Protein AF-A0A6G3SHX5-F1 (afdb_monomer_lite)

Structure (mmCIF, N/CA/C/O backbone):
data_AF-A0A6G3SHX5-F1
#
_entry.id   AF-A0A6G3SHX5-F1
#
loop_
_atom_site.group_PDB
_atom_site.id
_atom_site.type_symbol
_atom_site.label_atom_id
_atom_site.label_alt_id
_atom_site.label_comp_id
_atom_site.label_asym_id
_atom_site.label_entity_id
_atom_site.label_seq_id
_atom_site.pdbx_PDB_ins_code
_atom_site.Cartn_x
_atom_site.Cartn_y
_atom_site.Cartn_z
_atom_site.occupancy
_atom_site.B_iso_or_equiv
_atom_site.auth_seq_id
_atom_site.auth_comp_id
_atom_site.auth_asym_id
_atom_site.auth_atom_id
_atom_site.pdbx_PDB_model_num
ATOM 1 N N . MET A 1 1 ? 16.566 7.775 -12.445 1.00 72.56 1 MET A N 1
ATOM 2 C CA . MET A 1 1 ? 16.622 6.483 -11.738 1.00 72.56 1 MET A CA 1
ATOM 3 C C . MET A 1 1 ? 16.952 5.412 -12.753 1.00 72.56 1 MET A C 1
ATOM 5 O O . MET A 1 1 ? 16.327 5.424 -13.810 1.00 72.56 1 MET A O 1
ATOM 9 N N . ASN A 1 2 ? 17.953 4.574 -12.501 1.00 86.75 2 ASN A N 1
ATOM 10 C CA . ASN A 1 2 ? 18.255 3.453 -13.391 1.00 86.75 2 ASN A CA 1
ATOM 11 C C . ASN A 1 2 ? 17.389 2.232 -13.020 1.00 86.75 2 ASN A C 1
ATOM 13 O O . ASN A 1 2 ? 16.822 2.183 -11.932 1.00 86.75 2 ASN A O 1
ATOM 17 N N . THR A 1 3 ? 17.286 1.232 -13.897 1.00 81.75 3 THR A N 1
ATOM 18 C CA . THR A 1 3 ? 16.472 0.024 -13.666 1.00 81.75 3 THR A CA 1
ATOM 19 C C . THR A 1 3 ? 16.881 -0.731 -12.400 1.00 81.75 3 THR A C 1
ATOM 21 O O . THR A 1 3 ? 16.018 -1.193 -11.662 1.00 81.75 3 THR A O 1
ATOM 24 N N . ALA A 1 4 ? 18.182 -0.811 -12.110 1.00 87.44 4 ALA A N 1
ATOM 25 C CA . ALA A 1 4 ? 18.675 -1.458 -10.894 1.00 87.44 4 ALA A CA 1
ATOM 26 C C . ALA A 1 4 ? 18.171 -0.767 -9.615 1.00 87.44 4 ALA A C 1
ATOM 28 O O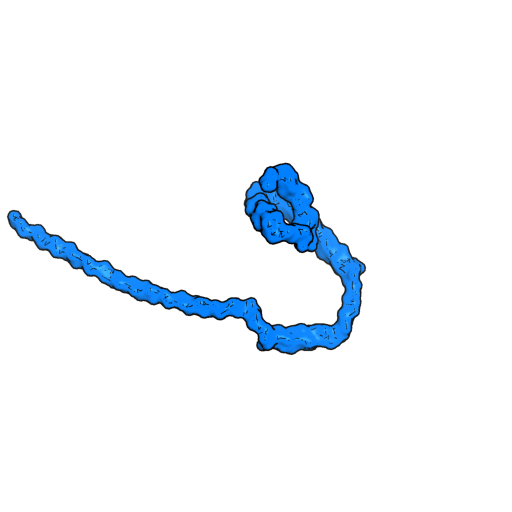 . ALA A 1 4 ? 17.784 -1.453 -8.674 1.00 87.44 4 ALA A O 1
ATOM 29 N N . ASP A 1 5 ? 18.110 0.569 -9.607 1.00 90.44 5 ASP A N 1
ATOM 30 C CA . ASP A 1 5 ? 17.594 1.330 -8.466 1.00 90.44 5 ASP A CA 1
ATOM 31 C C . ASP A 1 5 ? 16.108 1.007 -8.238 1.00 90.44 5 ASP A C 1
ATOM 33 O O . ASP A 1 5 ? 15.678 0.809 -7.105 1.00 90.44 5 ASP A O 1
ATOM 37 N N . LEU A 1 6 ? 15.328 0.876 -9.321 1.00 96.25 6 LEU A N 1
ATOM 38 C CA . LEU A 1 6 ? 13.885 0.614 -9.259 1.00 96.25 6 LEU A CA 1
ATOM 39 C C . LEU A 1 6 ? 13.555 -0.732 -8.608 1.00 96.25 6 LEU A C 1
ATOM 41 O O . LEU A 1 6 ? 12.600 -0.802 -7.843 1.00 96.25 6 LEU A O 1
ATOM 45 N N . HIS A 1 7 ? 14.357 -1.774 -8.838 1.00 96.88 7 HIS A N 1
ATOM 46 C CA . HIS A 1 7 ? 14.132 -3.083 -8.210 1.00 96.88 7 HIS A CA 1
ATOM 47 C C . HIS A 1 7 ? 14.268 -3.031 -6.680 1.00 96.88 7 HIS A C 1
ATOM 49 O O . HIS A 1 7 ? 13.676 -3.847 -5.985 1.00 96.88 7 HIS A O 1
ATOM 55 N N . THR A 1 8 ? 15.007 -2.060 -6.133 1.00 96.81 8 THR A N 1
ATOM 56 C CA . THR A 1 8 ? 15.187 -1.928 -4.677 1.00 96.81 8 THR A CA 1
ATOM 57 C C . THR A 1 8 ? 14.017 -1.223 -3.980 1.0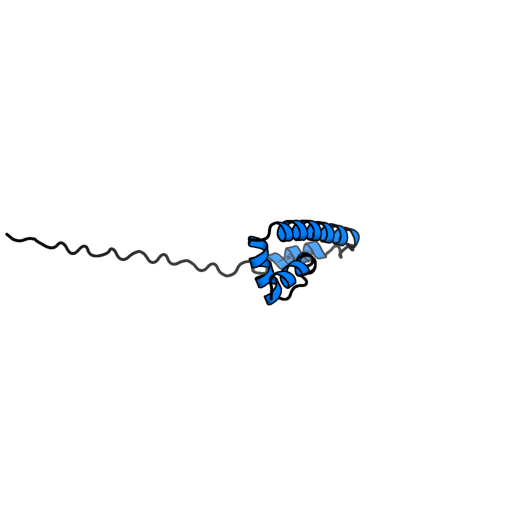0 96.81 8 THR A C 1
ATOM 59 O O . THR A 1 8 ? 13.962 -1.183 -2.752 1.00 96.81 8 THR A O 1
ATOM 62 N N . LEU A 1 9 ? 13.057 -0.686 -4.745 1.00 98.06 9 LEU A N 1
ATOM 63 C CA . LEU A 1 9 ? 11.932 0.094 -4.220 1.00 98.06 9 LEU A CA 1
ATOM 64 C C . LEU A 1 9 ? 10.694 -0.743 -3.870 1.00 98.06 9 LEU A C 1
ATOM 66 O O . LEU A 1 9 ? 9.757 -0.197 -3.290 1.00 98.06 9 LEU A O 1
ATOM 70 N N . THR A 1 10 ? 10.666 -2.045 -4.170 1.00 98.19 10 THR A N 1
ATOM 71 C CA . THR A 1 10 ? 9.486 -2.918 -3.981 1.00 98.19 10 THR A CA 1
ATOM 72 C C . THR A 1 10 ? 8.971 -2.906 -2.540 1.00 98.19 10 THR A C 1
ATOM 74 O O . THR A 1 10 ? 7.766 -2.775 -2.315 1.00 98.19 10 THR A O 1
ATOM 77 N N . GLY A 1 11 ? 9.877 -2.950 -1.558 1.00 97.81 11 GLY A N 1
ATOM 78 C CA . GLY A 1 11 ? 9.535 -2.872 -0.136 1.00 97.81 11 GLY A CA 1
ATOM 79 C C . GLY A 1 11 ? 8.995 -1.513 0.296 1.00 97.81 11 GLY A C 1
ATOM 80 O O . GLY A 1 11 ? 7.963 -1.451 0.961 1.00 97.81 11 GLY A O 1
ATOM 81 N N . ALA A 1 12 ? 9.644 -0.420 -0.111 1.00 98.31 12 ALA A N 1
ATOM 82 C CA . ALA A 1 12 ? 9.184 0.929 0.214 1.00 98.31 12 ALA A CA 1
ATOM 83 C C . ALA A 1 12 ? 7.842 1.252 -0.467 1.00 98.31 12 ALA A C 1
ATOM 85 O O . ALA A 1 12 ? 6.970 1.866 0.150 1.00 98.31 12 ALA A O 1
ATOM 86 N N . TYR A 1 13 ? 7.627 0.771 -1.695 1.00 98.44 13 TYR A N 1
ATOM 87 C CA . TYR A 1 13 ? 6.340 0.858 -2.381 1.00 98.44 13 TYR A CA 1
ATOM 88 C C . TYR A 1 13 ? 5.239 0.114 -1.616 1.00 98.44 13 TYR A C 1
ATOM 90 O O . TYR A 1 13 ? 4.171 0.680 -1.377 1.00 98.44 13 TYR A O 1
ATOM 98 N N . ALA A 1 14 ? 5.514 -1.117 -1.169 1.00 98.38 14 ALA A N 1
ATOM 99 C CA . ALA A 1 14 ? 4.544 -1.965 -0.473 1.00 98.38 14 ALA A CA 1
ATOM 100 C C . ALA A 1 14 ? 4.006 -1.362 0.838 1.00 98.38 14 ALA A C 1
ATOM 102 O O . ALA A 1 14 ? 2.915 -1.736 1.271 1.00 98.38 14 ALA A O 1
ATOM 103 N N . VAL A 1 15 ? 4.745 -0.434 1.456 1.00 97.56 15 VAL A N 1
ATOM 104 C CA . VAL A 1 15 ? 4.355 0.277 2.689 1.00 97.56 15 VAL A CA 1
ATOM 105 C C . VAL A 1 15 ? 4.068 1.768 2.471 1.00 97.56 15 VAL A C 1
ATOM 107 O O . VAL A 1 15 ? 3.987 2.522 3.437 1.00 97.56 15 VAL A O 1
ATOM 110 N N . HIS A 1 16 ? 3.900 2.199 1.216 1.00 97.31 16 HIS A N 1
ATOM 111 C CA . HIS A 1 16 ? 3.613 3.589 0.839 1.00 97.31 16 HIS A CA 1
ATOM 112 C C . HIS A 1 16 ? 4.654 4.616 1.333 1.00 97.31 16 HIS A C 1
ATOM 114 O O . HIS A 1 16 ? 4.301 5.727 1.721 1.00 97.31 16 HIS A O 1
ATOM 120 N N . ALA A 1 17 ? 5.940 4.254 1.307 1.00 98.19 17 ALA A N 1
ATOM 121 C CA . ALA A 1 17 ? 7.054 5.080 1.789 1.00 98.19 17 ALA A CA 1
ATOM 122 C C . ALA A 1 17 ? 7.894 5.733 0.672 1.00 98.19 17 ALA A C 1
ATOM 124 O O . ALA A 1 17 ? 8.979 6.241 0.945 1.00 98.19 17 ALA A O 1
ATOM 125 N N . LEU A 1 18 ? 7.419 5.715 -0.575 1.00 98.19 18 LEU A N 1
ATOM 126 C CA . LEU A 1 18 ? 8.077 6.404 -1.689 1.00 98.19 18 LEU A CA 1
ATOM 127 C C . LEU A 1 18 ? 7.663 7.874 -1.769 1.00 98.19 18 LEU A C 1
ATOM 129 O O . LEU A 1 18 ? 6.507 8.213 -1.498 1.00 98.19 18 LEU A O 1
ATOM 133 N N . SER A 1 19 ? 8.582 8.725 -2.232 1.00 97.81 19 SER A N 1
ATOM 134 C CA . SER A 1 19 ? 8.227 10.053 -2.745 1.00 97.81 19 SER A CA 1
ATOM 135 C C . SER A 1 19 ? 7.296 9.951 -3.960 1.00 97.81 19 SER A C 1
ATOM 137 O O . SER A 1 19 ? 7.167 8.896 -4.590 1.00 97.81 19 SER A O 1
ATOM 139 N N . ASP A 1 20 ? 6.638 11.056 -4.315 1.00 97.75 20 ASP A N 1
ATOM 140 C CA . ASP A 1 20 ? 5.755 11.094 -5.482 1.00 97.75 20 ASP A CA 1
ATOM 141 C C . ASP A 1 20 ? 6.519 10.788 -6.780 1.00 97.75 20 ASP A C 1
ATOM 143 O O . ASP A 1 20 ? 6.022 10.045 -7.631 1.00 97.75 20 ASP A O 1
ATOM 147 N N . GLU A 1 21 ? 7.744 11.300 -6.919 1.00 96.75 21 GLU A N 1
ATOM 148 C CA . GLU A 1 21 ? 8.596 11.049 -8.080 1.00 96.75 21 GLU A CA 1
ATOM 149 C C . GLU A 1 21 ? 9.020 9.578 -8.172 1.00 96.75 21 GLU A C 1
ATOM 151 O O . GLU A 1 21 ? 8.943 8.978 -9.251 1.00 96.75 21 GLU A O 1
ATOM 156 N N . GLU A 1 22 ? 9.435 8.980 -7.051 1.00 97.25 22 GLU A N 1
ATOM 157 C CA . GLU A 1 22 ? 9.805 7.563 -6.992 1.00 97.25 22 GLU A CA 1
ATOM 158 C C . GLU A 1 22 ? 8.613 6.658 -7.274 1.00 97.25 22 GLU A C 1
ATOM 160 O O . GLU A 1 22 ? 8.742 5.718 -8.058 1.00 97.25 22 GLU A O 1
ATOM 165 N N . ARG A 1 23 ? 7.442 6.964 -6.700 1.00 98.19 23 ARG A N 1
ATOM 166 C CA . ARG A 1 23 ? 6.213 6.199 -6.925 1.00 98.19 23 ARG A CA 1
ATOM 167 C C . ARG A 1 23 ? 5.854 6.172 -8.402 1.00 98.19 23 ARG A C 1
ATOM 169 O O . ARG A 1 23 ? 5.668 5.097 -8.961 1.00 98.19 23 ARG A O 1
ATOM 176 N N . VAL A 1 24 ? 5.811 7.334 -9.052 1.00 97.88 24 VAL A N 1
ATOM 177 C CA . VAL A 1 24 ? 5.461 7.425 -10.477 1.00 97.88 24 VAL A CA 1
ATOM 178 C C . VAL A 1 24 ? 6.475 6.679 -11.350 1.00 97.88 24 VAL A C 1
ATOM 180 O O . VAL A 1 24 ? 6.090 6.021 -12.318 1.00 97.88 24 VAL A O 1
ATOM 183 N N . ALA A 1 25 ? 7.770 6.771 -11.042 1.00 97.19 25 ALA A N 1
ATOM 184 C CA . ALA A 1 25 ? 8.797 6.039 -11.781 1.00 97.19 25 ALA A CA 1
ATOM 185 C C . ALA A 1 25 ? 8.678 4.518 -11.583 1.00 97.19 25 ALA A C 1
ATOM 187 O O . ALA A 1 25 ? 8.769 3.764 -12.553 1.00 97.19 25 ALA A O 1
ATOM 188 N N . PHE A 1 26 ? 8.445 4.078 -10.347 1.00 98.31 26 PHE A N 1
ATOM 189 C CA . PHE A 1 26 ? 8.303 2.671 -9.997 1.00 98.31 26 PHE A CA 1
ATOM 190 C C . PHE A 1 26 ? 7.027 2.052 -10.582 1.00 98.31 26 PHE A C 1
ATOM 192 O O . PHE A 1 26 ? 7.092 0.962 -11.134 1.00 98.31 26 PHE A O 1
ATOM 199 N N . GLU A 1 27 ? 5.893 2.757 -10.576 1.00 98.06 27 GLU A N 1
ATOM 200 C CA . GLU A 1 27 ? 4.633 2.273 -11.167 1.00 98.06 27 GLU A CA 1
ATOM 201 C C . GLU A 1 27 ? 4.731 2.052 -12.679 1.00 98.06 27 GLU A C 1
ATOM 203 O O . GLU A 1 27 ? 4.190 1.076 -13.198 1.00 98.06 27 GLU A O 1
ATOM 208 N N . ARG A 1 28 ? 5.472 2.909 -13.396 1.00 97.38 28 ARG A N 1
ATOM 209 C CA . ARG A 1 28 ? 5.763 2.670 -14.820 1.00 97.38 28 ARG A CA 1
ATOM 210 C C . ARG A 1 28 ? 6.574 1.394 -15.019 1.00 97.38 28 ARG A C 1
ATOM 212 O O . ARG A 1 28 ? 6.290 0.642 -15.936 1.00 97.38 28 ARG A O 1
ATOM 219 N N . HIS A 1 29 ? 7.565 1.145 -14.166 1.00 97.69 29 HIS A N 1
ATOM 220 C CA . HIS A 1 29 ? 8.359 -0.082 -14.217 1.00 97.69 29 HIS A CA 1
ATOM 221 C C . HIS A 1 29 ? 7.543 -1.327 -13.846 1.00 97.69 29 HIS A C 1
ATOM 223 O O . HIS A 1 29 ? 7.695 -2.376 -14.470 1.00 97.69 29 HIS A O 1
ATOM 229 N N . LEU A 1 30 ? 6.647 -1.202 -12.865 1.00 97.56 30 LEU A N 1
ATOM 230 C CA . LEU A 1 30 ? 5.782 -2.279 -12.392 1.00 97.56 30 LEU A CA 1
ATOM 231 C C . LEU A 1 30 ? 4.892 -2.841 -13.510 1.00 97.56 30 LEU A C 1
ATOM 233 O O . LEU A 1 30 ? 4.617 -4.038 -13.521 1.00 97.56 30 LEU A O 1
ATOM 237 N N . ALA A 1 31 ? 4.490 -1.997 -14.468 1.00 97.25 31 ALA A N 1
ATOM 238 C CA . ALA A 1 31 ? 3.694 -2.401 -15.625 1.00 97.25 31 ALA A CA 1
ATOM 239 C C . ALA A 1 31 ? 4.406 -3.420 -16.538 1.00 97.25 31 ALA A C 1
ATOM 241 O O . ALA A 1 31 ? 3.734 -4.229 -17.176 1.00 97.25 31 ALA A O 1
ATOM 242 N N . ASP A 1 32 ? 5.743 -3.413 -16.562 1.00 97.19 32 ASP A N 1
ATOM 243 C CA . ASP A 1 32 ? 6.552 -4.204 -17.497 1.00 97.19 32 ASP A CA 1
ATOM 244 C C . ASP A 1 32 ? 7.414 -5.285 -16.808 1.00 97.19 32 ASP A C 1
ATOM 246 O O . ASP A 1 32 ? 8.042 -6.105 -17.480 1.00 97.19 32 ASP A O 1
ATOM 250 N N . CYS A 1 33 ? 7.464 -5.322 -15.469 1.00 98.44 33 CYS A N 1
ATOM 251 C CA . CYS A 1 33 ? 8.350 -6.209 -14.708 1.00 98.44 33 CYS A CA 1
ATOM 252 C C . CYS A 1 33 ? 7.578 -7.202 -13.827 1.00 98.44 33 CYS A C 1
ATOM 254 O O . CYS A 1 33 ? 7.244 -6.921 -12.674 1.00 98.44 33 CYS A O 1
ATOM 256 N N . ALA A 1 34 ? 7.361 -8.417 -14.343 1.00 98.31 34 ALA A N 1
ATOM 257 C CA . ALA A 1 34 ? 6.633 -9.474 -13.633 1.00 98.31 34 ALA A CA 1
ATOM 258 C C . ALA A 1 34 ? 7.259 -9.857 -12.276 1.00 98.31 34 ALA A C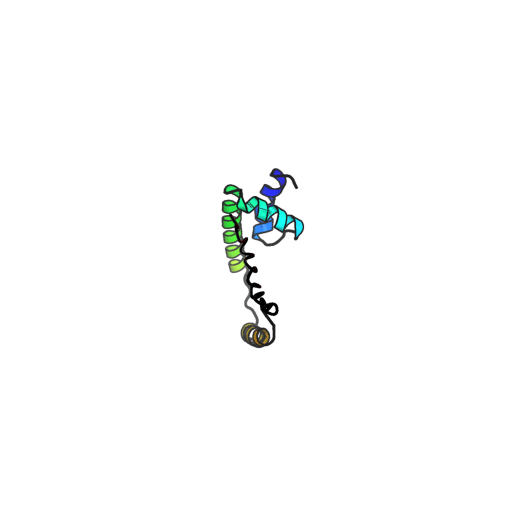 1
ATOM 260 O O . ALA A 1 34 ? 6.535 -10.173 -11.335 1.00 98.31 34 ALA A O 1
ATOM 261 N N . ALA A 1 35 ? 8.591 -9.803 -12.154 1.00 98.06 35 ALA A N 1
ATOM 262 C CA . ALA A 1 35 ? 9.284 -10.109 -10.902 1.00 98.06 35 ALA A CA 1
ATOM 263 C C . ALA A 1 35 ? 8.984 -9.069 -9.810 1.00 98.06 35 ALA A C 1
ATOM 265 O O . ALA A 1 35 ? 8.627 -9.442 -8.695 1.00 98.06 35 ALA A O 1
ATOM 266 N N . CYS A 1 36 ? 9.052 -7.774 -10.143 1.00 98.38 36 CYS A N 1
ATOM 267 C CA . CYS A 1 36 ? 8.700 -6.705 -9.205 1.00 98.38 36 CYS A CA 1
ATOM 268 C C . CYS A 1 36 ? 7.204 -6.720 -8.869 1.00 98.38 36 CYS A C 1
ATOM 270 O O . CYS A 1 36 ? 6.843 -6.493 -7.720 1.00 98.38 36 CYS A O 1
ATOM 272 N N . ALA A 1 37 ? 6.333 -7.047 -9.831 1.00 98.50 37 ALA A N 1
ATOM 273 C CA . ALA A 1 37 ? 4.901 -7.202 -9.575 1.00 98.50 37 ALA A CA 1
ATOM 274 C C . ALA A 1 37 ? 4.614 -8.306 -8.545 1.00 98.50 37 ALA A C 1
ATOM 276 O O . ALA A 1 37 ? 3.842 -8.088 -7.608 1.00 98.50 37 ALA A O 1
ATOM 277 N N . GLN A 1 38 ? 5.269 -9.462 -8.685 1.00 98.75 38 GLN A N 1
ATOM 278 C CA . GLN A 1 38 ? 5.149 -10.563 -7.731 1.00 98.75 38 GLN A CA 1
ATOM 279 C C . GLN A 1 38 ? 5.685 -10.175 -6.349 1.00 98.75 38 GLN A C 1
ATOM 281 O O . GLN A 1 38 ? 4.981 -10.332 -5.353 1.00 98.75 38 GLN A O 1
ATOM 286 N N . GLU A 1 39 ? 6.902 -9.633 -6.281 1.00 98.56 39 GLU A N 1
ATOM 287 C CA . GLU A 1 39 ? 7.528 -9.261 -5.010 1.00 98.56 39 GLU A CA 1
ATOM 288 C C . GLU A 1 39 ? 6.713 -8.189 -4.272 1.00 98.56 39 GLU A C 1
ATOM 290 O O . GLU A 1 39 ? 6.429 -8.332 -3.083 1.00 98.56 39 GLU A O 1
ATOM 295 N N . THR A 1 40 ? 6.252 -7.147 -4.971 1.00 98.56 40 THR A N 1
ATOM 296 C CA . THR A 1 40 ? 5.372 -6.130 -4.386 1.00 98.56 40 THR A CA 1
ATOM 297 C C . THR A 1 40 ? 4.080 -6.743 -3.848 1.00 98.56 40 THR A C 1
ATOM 299 O O . THR A 1 40 ? 3.685 -6.410 -2.733 1.00 98.56 40 THR A O 1
ATOM 302 N N . ALA A 1 41 ? 3.436 -7.663 -4.574 1.00 98.62 41 ALA A N 1
ATOM 303 C CA . ALA A 1 41 ? 2.221 -8.321 -4.092 1.00 98.62 41 ALA A CA 1
ATOM 304 C C . ALA A 1 41 ? 2.468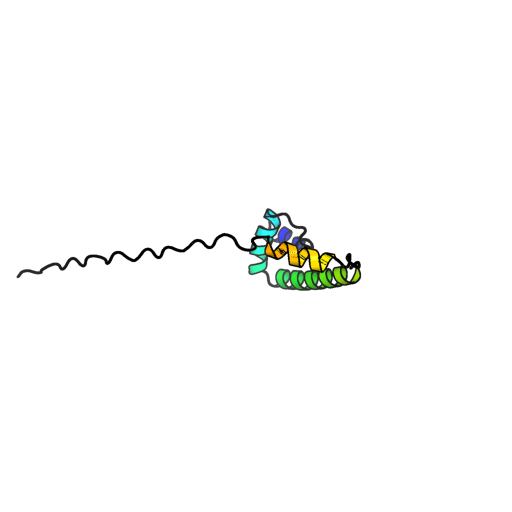 -9.124 -2.798 1.00 98.62 41 ALA A C 1
ATOM 306 O O . ALA A 1 41 ? 1.681 -9.040 -1.848 1.00 98.62 41 ALA A O 1
ATOM 307 N N . GLU A 1 42 ? 3.577 -9.863 -2.728 1.00 98.69 42 GLU A N 1
ATOM 308 C CA . GLU A 1 42 ? 3.975 -10.640 -1.547 1.00 98.69 42 GLU A CA 1
ATOM 309 C C . GLU A 1 42 ? 4.319 -9.747 -0.345 1.00 98.69 42 GLU A C 1
ATOM 311 O O . GLU A 1 42 ? 3.888 -10.009 0.788 1.00 98.69 42 GLU A O 1
ATOM 316 N N . LEU A 1 43 ? 5.052 -8.657 -0.582 1.00 98.62 43 LEU A N 1
ATOM 317 C CA . LEU A 1 43 ? 5.410 -7.686 0.448 1.00 98.62 43 LEU A CA 1
ATOM 318 C C . LEU A 1 43 ? 4.182 -6.926 0.957 1.00 98.62 43 LEU A C 1
ATOM 320 O O . LEU A 1 43 ? 4.028 -6.788 2.170 1.00 98.62 43 LEU A O 1
ATOM 324 N N . THR A 1 44 ? 3.257 -6.515 0.085 1.00 98.62 44 THR A N 1
ATOM 325 C CA . THR A 1 44 ? 1.992 -5.879 0.490 1.00 98.62 44 THR A CA 1
ATOM 326 C C . THR A 1 44 ? 1.140 -6.825 1.337 1.00 98.62 44 THR A C 1
ATOM 328 O O . THR A 1 44 ? 0.614 -6.422 2.378 1.00 98.62 44 THR A O 1
ATOM 331 N N . ALA A 1 45 ? 1.044 -8.105 0.961 1.00 98.62 45 ALA A N 1
ATOM 332 C CA . ALA A 1 45 ? 0.341 -9.102 1.770 1.00 98.62 45 ALA A CA 1
ATOM 333 C C . ALA A 1 45 ? 0.989 -9.277 3.156 1.00 98.62 45 ALA A C 1
ATOM 335 O O . ALA A 1 45 ? 0.293 -9.407 4.167 1.00 98.62 45 ALA A O 1
ATOM 336 N N . THR A 1 46 ? 2.320 -9.248 3.222 1.00 98.44 46 THR A N 1
ATOM 337 C CA . THR A 1 46 ? 3.073 -9.324 4.481 1.00 98.44 46 THR A CA 1
ATOM 338 C C . THR A 1 46 ? 2.855 -8.081 5.344 1.00 98.44 46 THR A C 1
ATOM 340 O O . THR A 1 46 ? 2.546 -8.210 6.529 1.00 98.44 46 THR A O 1
ATOM 343 N N . ALA A 1 47 ? 2.925 -6.886 4.755 1.00 98.31 47 ALA A N 1
ATOM 344 C CA . ALA A 1 47 ? 2.658 -5.624 5.436 1.00 98.31 47 ALA A CA 1
ATOM 345 C C . ALA A 1 47 ? 1.246 -5.594 6.043 1.00 98.31 47 ALA A C 1
ATOM 347 O O . ALA A 1 47 ? 1.082 -5.203 7.198 1.00 98.31 47 ALA A O 1
ATOM 348 N N . ALA A 1 48 ? 0.237 -6.100 5.323 1.00 97.81 48 ALA A N 1
ATOM 349 C CA . ALA A 1 48 ? -1.125 -6.219 5.842 1.00 97.81 48 ALA A CA 1
ATOM 350 C C . ALA A 1 48 ? -1.204 -7.133 7.080 1.00 97.81 48 ALA A C 1
ATOM 352 O O . ALA A 1 48 ? -1.842 -6.777 8.072 1.00 97.81 48 ALA A O 1
ATOM 353 N N . ARG A 1 49 ? -0.524 -8.289 7.065 1.00 98.31 49 ARG A N 1
ATOM 354 C CA . ARG A 1 49 ? -0.472 -9.205 8.224 1.00 98.31 49 ARG A CA 1
ATOM 355 C C . ARG A 1 49 ? 0.194 -8.554 9.435 1.00 98.31 49 ARG A C 1
ATOM 357 O O . ARG A 1 49 ? -0.310 -8.694 10.547 1.00 98.31 49 ARG A O 1
ATOM 364 N N . LEU A 1 50 ? 1.288 -7.825 9.220 1.00 97.88 50 LEU A N 1
ATOM 365 C CA . LEU A 1 50 ? 1.962 -7.075 10.281 1.00 97.88 50 LEU A CA 1
ATOM 366 C C . LEU A 1 50 ? 1.057 -5.974 10.850 1.00 97.88 50 LEU A C 1
ATOM 368 O O . LEU A 1 50 ? 0.954 -5.841 12.067 1.00 97.88 5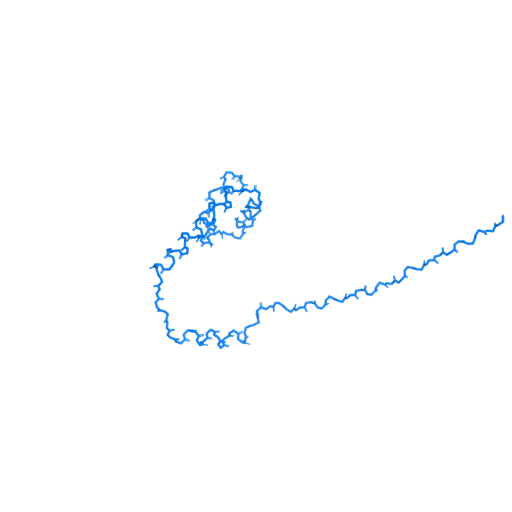0 LEU A O 1
ATOM 372 N N . GLY A 1 51 ? 0.342 -5.240 9.992 1.00 95.81 51 GLY A N 1
ATOM 373 C CA . GLY A 1 51 ? -0.624 -4.223 10.413 1.00 95.81 51 GLY A CA 1
ATOM 374 C C . GLY A 1 51 ? -1.754 -4.796 11.272 1.00 95.81 51 GLY A C 1
ATOM 375 O O . GLY A 1 51 ? -2.085 -4.232 12.314 1.00 95.81 51 GLY A O 1
ATOM 376 N N . LEU A 1 52 ? -2.297 -5.958 10.895 1.00 97.00 52 LEU A N 1
ATOM 377 C CA . LEU A 1 52 ? -3.299 -6.667 11.700 1.00 97.00 52 LEU A CA 1
ATOM 378 C C . LEU A 1 52 ? -2.742 -7.085 13.066 1.00 97.00 52 LEU A C 1
ATOM 380 O O . LEU A 1 52 ? -3.404 -6.885 14.081 1.00 97.00 52 LEU A O 1
ATOM 384 N N . ALA A 1 53 ? -1.517 -7.614 13.103 1.00 97.81 53 ALA A N 1
ATOM 385 C CA . ALA A 1 53 ? -0.863 -8.011 14.349 1.00 97.81 53 ALA A CA 1
ATOM 386 C C . ALA A 1 53 ? -0.565 -6.820 15.280 1.00 97.81 53 ALA A C 1
ATOM 388 O O . ALA A 1 53 ? -0.578 -6.976 16.498 1.00 97.81 53 ALA A O 1
ATOM 389 N N . ALA A 1 54 ? -0.323 -5.633 14.718 1.00 96.62 54 ALA A N 1
ATOM 390 C CA . ALA A 1 54 ? -0.016 -4.407 15.453 1.00 96.62 54 ALA A CA 1
ATOM 391 C C . ALA A 1 54 ? -1.242 -3.506 15.719 1.00 96.62 54 ALA A C 1
ATOM 393 O O . ALA A 1 54 ? -1.088 -2.376 16.186 1.00 96.62 54 ALA A O 1
ATOM 394 N N . THR A 1 55 ? -2.460 -3.957 15.400 1.00 96.06 55 THR A N 1
ATOM 395 C CA . THR A 1 55 ? -3.669 -3.124 15.506 1.00 96.06 55 THR A CA 1
ATOM 396 C C . THR A 1 55 ? -4.034 -2.818 16.963 1.00 96.06 55 THR A C 1
ATOM 398 O O . THR A 1 55 ? -3.981 -3.683 17.835 1.00 96.06 55 THR A O 1
ATOM 401 N N . LEU A 1 56 ? -4.475 -1.581 17.216 1.00 95.88 56 LEU A N 1
ATOM 402 C CA . LEU A 1 56 ? -4.997 -1.128 18.507 1.00 95.88 56 LEU A CA 1
ATOM 403 C C . LEU A 1 56 ? -6.511 -0.905 18.439 1.00 95.88 56 LEU A C 1
ATOM 405 O O . LEU A 1 56 ? -7.044 -0.507 17.402 1.00 95.88 56 LEU A O 1
ATOM 409 N N . THR A 1 57 ? -7.205 -1.100 19.563 1.00 95.31 57 THR A N 1
ATOM 410 C CA . THR A 1 57 ? -8.645 -0.827 19.663 1.00 95.31 57 THR A CA 1
ATOM 411 C C . THR A 1 57 ? -8.913 0.680 19.557 1.00 95.31 57 THR A C 1
ATOM 413 O O . THR A 1 57 ? -8.477 1.435 20.431 1.00 95.31 57 THR A O 1
ATOM 416 N N . PRO A 1 58 ? -9.649 1.156 18.534 1.00 94.38 58 PRO A N 1
ATOM 417 C CA . PRO A 1 58 ? -10.014 2.562 18.437 1.00 94.38 58 PRO A CA 1
ATOM 418 C C . PRO A 1 58 ? -11.114 2.920 19.445 1.00 94.38 58 PRO A C 1
ATOM 420 O O . PRO A 1 58 ? -11.870 2.069 19.913 1.00 94.38 58 PRO A O 1
ATOM 423 N N . ARG A 1 59 ? -11.272 4.217 19.729 1.00 97.12 59 ARG A N 1
ATOM 424 C CA . ARG A 1 59 ? -12.416 4.727 20.507 1.00 97.12 59 ARG A CA 1
ATOM 425 C C . ARG A 1 59 ? -13.745 4.315 19.859 1.00 97.12 59 ARG A C 1
ATOM 427 O O . ARG A 1 59 ? -13.917 4.497 18.655 1.00 97.12 59 ARG A O 1
ATOM 434 N N . ALA A 1 60 ? -14.706 3.847 20.660 1.00 94.81 60 ALA A N 1
ATOM 435 C CA . ALA A 1 60 ? -15.989 3.322 20.168 1.00 94.81 60 ALA A CA 1
ATOM 436 C C . ALA A 1 60 ? -16.749 4.312 19.260 1.00 94.81 60 ALA A C 1
ATOM 438 O O . ALA A 1 60 ? -17.315 3.921 18.241 1.00 94.81 60 ALA A O 1
ATOM 439 N N . ALA A 1 61 ? -16.679 5.610 19.574 1.00 96.94 61 ALA A N 1
ATOM 440 C CA . ALA A 1 61 ? -17.319 6.669 18.794 1.00 96.94 61 ALA A CA 1
ATOM 441 C C . ALA A 1 61 ? -16.654 6.950 17.429 1.00 96.94 61 ALA A C 1
ATOM 443 O O . ALA A 1 61 ? -17.206 7.705 16.632 1.00 96.94 61 ALA A O 1
ATOM 444 N N . LEU A 1 62 ? -15.463 6.399 17.133 1.00 96.81 62 LEU A N 1
ATOM 445 C CA . LEU A 1 62 ? -14.745 6.695 15.883 1.00 96.81 62 LEU A CA 1
ATOM 446 C C . LEU A 1 62 ? -15.563 6.314 14.654 1.00 96.81 62 LEU A C 1
ATOM 448 O O . LEU A 1 62 ? -15.638 7.098 13.712 1.00 96.81 62 LEU A O 1
ATOM 452 N N . ARG A 1 63 ? -16.214 5.148 14.685 1.00 95.88 63 ARG A N 1
ATOM 453 C CA . ARG A 1 63 ? -17.038 4.681 13.569 1.00 95.88 63 ARG A CA 1
ATOM 454 C C . ARG A 1 63 ? -18.173 5.656 13.268 1.00 95.88 63 ARG A C 1
ATOM 456 O O . ARG A 1 63 ? -18.331 6.066 12.124 1.00 95.88 63 ARG A O 1
ATOM 463 N N . GLU A 1 64 ? -18.939 6.030 14.287 1.00 97.25 64 GLU A N 1
ATOM 464 C CA . GLU A 1 64 ? -20.069 6.950 14.139 1.00 97.25 64 GLU A CA 1
ATOM 465 C C . GLU A 1 64 ? -19.610 8.320 13.631 1.00 97.25 64 GLU A C 1
ATOM 467 O O . GLU A 1 64 ? -20.164 8.832 12.664 1.00 97.25 64 GLU A O 1
ATOM 472 N N . GLN A 1 65 ? -18.532 8.869 14.196 1.00 96.69 65 GLN A N 1
ATOM 473 C CA . GLN A 1 65 ? -17.994 10.161 13.767 1.00 96.69 65 GLN A CA 1
ATOM 474 C C . GLN A 1 65 ? -17.508 10.151 12.314 1.00 96.69 65 GLN A C 1
ATOM 476 O O . GLN A 1 65 ? -17.765 11.104 11.580 1.00 96.69 65 GLN A O 1
ATOM 481 N N . VAL A 1 66 ? -16.823 9.087 11.878 1.00 96.19 66 VAL A N 1
ATOM 482 C CA . VAL A 1 66 ? -16.384 8.942 10.480 1.00 96.19 66 VAL A CA 1
ATOM 483 C C . VAL A 1 66 ? -17.595 8.875 9.549 1.00 96.19 66 VAL A C 1
ATOM 485 O O . VAL A 1 66 ? -17.642 9.601 8.555 1.00 96.19 66 VAL A O 1
ATOM 488 N N . LEU A 1 67 ? -18.598 8.062 9.894 1.00 95.88 67 LEU A N 1
ATOM 489 C CA . LEU A 1 67 ? -19.820 7.914 9.098 1.00 95.88 67 LEU A CA 1
ATOM 490 C C . LEU A 1 67 ? -20.680 9.182 9.079 1.00 95.88 67 LEU A C 1
ATOM 492 O O . LEU A 1 67 ? -21.310 9.474 8.070 1.00 95.88 67 LEU A O 1
ATOM 496 N N . GLN A 1 68 ? -20.686 9.977 10.145 1.00 96.31 68 GLN A N 1
ATOM 497 C CA . GLN A 1 68 ? -21.331 11.285 10.128 1.00 96.31 68 GLN A CA 1
ATOM 498 C C . GLN A 1 68 ? -20.550 12.251 9.233 1.00 96.31 68 GLN A C 1
ATOM 500 O O . GLN A 1 68 ? -21.129 12.924 8.378 1.00 96.31 68 GLN A O 1
ATOM 505 N N . ARG A 1 69 ? -19.220 12.306 9.384 1.00 95.25 69 ARG A N 1
ATOM 506 C CA . ARG A 1 69 ? -18.379 13.263 8.662 1.00 95.25 69 ARG A CA 1
ATOM 507 C C . ARG A 1 69 ? -18.392 13.023 7.157 1.00 95.25 69 ARG A C 1
ATOM 509 O O . ARG A 1 69 ? -18.472 14.003 6.416 1.00 95.25 69 ARG A O 1
ATOM 516 N N . ILE A 1 70 ? -18.377 11.768 6.703 1.00 95.38 70 ILE A N 1
ATOM 517 C CA . ILE A 1 70 ? -18.331 11.438 5.269 1.00 95.38 70 ILE A CA 1
ATOM 518 C C . ILE A 1 70 ? -19.530 12.004 4.490 1.00 95.38 70 ILE A C 1
ATOM 520 O O . ILE A 1 70 ? -19.367 12.382 3.336 1.00 95.38 70 ILE A O 1
ATOM 524 N N . THR A 1 71 ? -20.694 12.190 5.129 1.00 93.81 71 THR A N 1
ATOM 525 C CA . THR A 1 71 ? -21.880 12.821 4.500 1.00 93.81 71 THR A CA 1
ATOM 526 C C . THR A 1 71 ? -21.671 14.291 4.131 1.00 93.81 71 THR A C 1
ATOM 528 O O . THR A 1 71 ? -22.360 14.832 3.270 1.00 93.81 71 THR A O 1
ATOM 531 N N . THR A 1 72 ? -20.704 14.941 4.777 1.00 92.69 72 THR A N 1
ATOM 532 C CA . THR A 1 72 ? -20.393 16.366 4.603 1.00 92.69 72 THR A CA 1
ATOM 533 C C . THR A 1 72 ? -19.093 16.603 3.834 1.00 92.69 72 THR A C 1
ATOM 535 O O . THR A 1 72 ? -18.773 17.745 3.510 1.00 92.69 72 THR A O 1
ATOM 538 N N . VAL A 1 73 ? -18.330 15.543 3.545 1.00 91.31 73 VAL A N 1
ATOM 539 C CA . VAL A 1 73 ? -17.088 15.610 2.769 1.00 91.31 73 VAL A CA 1
ATOM 540 C C . VAL A 1 73 ? -17.388 15.181 1.340 1.00 91.31 73 VAL A C 1
ATOM 542 O O . VAL A 1 73 ? -17.809 14.052 1.089 1.00 91.31 73 VAL A O 1
ATOM 545 N N . ARG A 1 74 ? -17.145 16.079 0.386 1.00 87.25 74 ARG A N 1
ATOM 546 C CA . ARG A 1 74 ? -17.251 15.775 -1.042 1.00 87.25 74 ARG A CA 1
ATOM 547 C C . ARG A 1 74 ? -16.160 14.768 -1.427 1.00 87.25 74 ARG A C 1
ATOM 549 O O . ARG A 1 74 ? -14.986 15.081 -1.286 1.00 87.25 74 ARG A O 1
ATOM 556 N N . GLN A 1 75 ? -16.565 13.589 -1.896 1.00 87.06 75 GLN A N 1
ATOM 557 C CA . GLN A 1 75 ? -15.645 12.508 -2.285 1.00 87.06 75 GLN A CA 1
ATOM 558 C C . GLN A 1 75 ? -15.126 12.671 -3.718 1.00 87.06 75 GLN A C 1
ATOM 560 O O . GLN A 1 75 ? -13.960 12.431 -3.994 1.00 87.06 75 GLN A O 1
ATOM 565 N N . GLU A 1 76 ? -15.999 13.123 -4.618 1.00 85.75 76 GLU A N 1
ATOM 566 C CA . GLU A 1 76 ? -15.714 13.249 -6.045 1.00 85.75 76 GLU A CA 1
ATOM 567 C C . GLU A 1 76 ? -15.556 14.719 -6.440 1.00 85.75 76 GLU A C 1
ATOM 569 O O . GLU A 1 76 ? -16.334 15.585 -6.010 1.00 85.75 76 GLU A O 1
ATOM 574 N N . SER A 1 77 ? -14.599 14.998 -7.323 1.00 80.06 77 SER A N 1
ATOM 575 C CA . SER A 1 77 ? -14.523 16.285 -8.017 1.00 80.06 77 SER A CA 1
ATOM 576 C C . SER A 1 77 ? -15.839 16.565 -8.762 1.00 80.06 77 SER A C 1
ATOM 578 O O . SER A 1 77 ? -16.528 15.625 -9.174 1.00 80.06 77 SER A O 1
ATOM 580 N N . PRO A 1 78 ? -16.246 17.840 -8.935 1.00 80.31 78 PRO A N 1
ATOM 581 C CA . PRO A 1 78 ? -17.429 18.167 -9.723 1.00 80.31 78 PRO A CA 1
ATOM 582 C C . PRO A 1 78 ? -17.358 17.477 -11.085 1.00 80.31 78 PRO A C 1
ATOM 584 O O . PRO A 1 78 ? -16.367 17.617 -11.796 1.00 80.31 78 PRO A O 1
ATOM 587 N N . ARG A 1 79 ? -18.399 16.715 -11.441 1.00 78.00 79 ARG A N 1
ATOM 588 C CA . ARG A 1 79 ? -18.479 16.101 -12.767 1.00 78.00 79 ARG A CA 1
ATOM 589 C C . ARG A 1 79 ? -18.501 17.225 -13.793 1.00 78.00 79 ARG A C 1
ATOM 591 O O . ARG A 1 79 ? -19.475 17.977 -13.850 1.00 78.00 79 ARG A O 1
ATOM 598 N N . GLU A 1 80 ? -17.447 17.334 -14.591 1.00 76.06 80 GLU A N 1
ATOM 599 C CA . GLU A 1 80 ? -17.483 18.159 -15.787 1.00 76.06 80 GLU A CA 1
ATOM 600 C C . GLU A 1 80 ? -18.584 17.585 -16.679 1.00 76.06 80 GLU A C 1
ATOM 602 O O . GLU A 1 80 ? -18.513 16.443 -17.138 1.00 76.06 80 GLU A O 1
ATOM 607 N N . GLN A 1 81 ? -19.664 18.344 -16.867 1.00 69.31 81 GLN A N 1
ATOM 608 C CA . GLN A 1 81 ? -20.650 17.995 -17.876 1.00 69.31 81 GLN A CA 1
ATOM 609 C C . GLN A 1 81 ? -19.932 18.110 -19.215 1.00 69.31 81 GLN A C 1
ATOM 611 O O . GLN A 1 81 ? -19.703 19.219 -19.700 1.00 69.31 81 GLN A O 1
ATOM 616 N N . VAL A 1 82 ? -19.533 16.971 -19.784 1.00 63.41 82 VAL A N 1
ATOM 617 C CA . VAL A 1 82 ? -19.005 16.898 -21.144 1.00 63.41 82 VAL A CA 1
ATOM 618 C C . VAL A 1 82 ? -20.113 17.417 -22.051 1.00 63.41 82 VAL A C 1
ATOM 620 O O . VAL A 1 82 ? -21.037 16.689 -22.407 1.00 63.41 82 VAL A O 1
ATOM 623 N N . GLN A 1 83 ? -20.066 18.708 -22.381 1.00 63.19 83 GLN A N 1
ATOM 624 C CA . GLN A 1 83 ? -20.929 19.277 -23.397 1.00 63.19 83 GLN A CA 1
ATOM 625 C C . GLN A 1 83 ? -20.537 18.585 -24.694 1.00 63.19 83 GLN A C 1
ATOM 627 O O . GLN A 1 83 ? -19.495 18.880 -25.284 1.00 63.19 83 GLN A O 1
ATOM 632 N N . SER A 1 84 ? -21.348 17.617 -25.115 1.00 59.75 84 SER A N 1
ATOM 633 C CA . SER A 1 84 ? -21.247 17.027 -26.437 1.00 59.75 84 SER A CA 1
ATOM 634 C C . SER A 1 84 ? -21.299 18.180 -27.432 1.00 59.75 84 SER A C 1
ATOM 636 O O . SER A 1 84 ? -22.352 18.792 -27.623 1.00 59.75 84 SER A O 1
ATOM 638 N N . ARG A 1 85 ? -20.155 18.517 -28.034 1.00 63.09 85 ARG A N 1
ATOM 639 C CA . ARG A 1 85 ? -20.102 19.390 -29.203 1.00 63.09 85 ARG A CA 1
ATOM 640 C C . ARG A 1 85 ? -20.922 18.694 -30.282 1.00 63.09 85 ARG A C 1
ATOM 642 O O . ARG A 1 85 ? -20.405 17.828 -30.980 1.00 63.09 85 ARG A O 1
ATOM 649 N N . ALA A 1 86 ? -22.210 19.024 -30.361 1.00 61.44 86 ALA A N 1
ATOM 650 C CA . ALA A 1 86 ? -23.087 18.579 -31.426 1.00 61.44 86 ALA A CA 1
ATOM 651 C C . ALA A 1 86 ? -22.383 18.907 -32.747 1.00 61.44 86 ALA A C 1
ATOM 653 O O . ALA A 1 86 ? -22.075 20.069 -33.030 1.00 61.44 86 ALA A O 1
ATOM 654 N N . GLY A 1 87 ? -22.018 17.860 -33.488 1.00 56.00 87 GLY A N 1
ATOM 655 C CA . GLY A 1 87 ? -21.268 17.983 -34.725 1.00 56.00 87 GLY A CA 1
ATOM 656 C C . GLY A 1 87 ? -22.002 18.914 -35.679 1.00 56.00 87 GLY A C 1
ATOM 657 O O . GLY A 1 87 ? -23.155 18.674 -36.031 1.00 56.00 87 GLY A O 1
ATOM 658 N N . ARG A 1 88 ? -21.336 19.988 -36.111 1.00 61.56 88 ARG A N 1
ATOM 659 C CA . ARG A 1 88 ? -21.791 20.752 -37.276 1.00 61.56 88 ARG A CA 1
ATOM 660 C C . ARG A 1 88 ? -21.793 19.785 -38.465 1.00 61.56 88 ARG A C 1
ATOM 662 O O . ARG A 1 88 ? -20.728 19.234 -38.752 1.00 61.56 88 ARG A O 1
ATOM 669 N N . PRO A 1 89 ? -22.916 19.565 -39.169 1.00 52.00 89 PRO A N 1
ATOM 670 C CA . PRO A 1 89 ? -22.891 18.717 -40.349 1.00 52.00 89 PRO A CA 1
ATOM 671 C C . PRO A 1 89 ? -22.002 19.387 -41.403 1.00 52.00 89 PRO A C 1
ATOM 673 O O . PRO A 1 89 ? -22.155 20.573 -41.708 1.00 52.00 89 PRO A O 1
ATOM 676 N N . ALA A 1 90 ? -21.029 18.638 -41.922 1.00 62.38 90 ALA A N 1
ATOM 677 C CA . ALA A 1 90 ? -20.180 19.088 -43.012 1.00 62.38 90 ALA A CA 1
ATOM 678 C C . ALA A 1 90 ? -21.056 19.334 -44.251 1.00 62.38 90 ALA A C 1
ATOM 680 O O . ALA A 1 90 ? -21.716 18.423 -44.749 1.00 62.38 90 ALA A O 1
ATOM 681 N N . ALA A 1 91 ? -21.085 20.575 -44.739 1.00 62.00 91 ALA A N 1
ATOM 682 C CA . ALA A 1 91 ? -21.797 20.923 -45.959 1.00 62.00 91 ALA A CA 1
ATOM 683 C C . ALA A 1 91 ? -21.165 20.186 -47.154 1.00 62.00 91 ALA A C 1
ATOM 685 O O . ALA A 1 91 ? -20.050 20.500 -47.575 1.00 62.00 91 ALA A O 1
ATOM 686 N N . VAL A 1 92 ? -21.880 19.206 -47.708 1.00 60.78 92 VAL A N 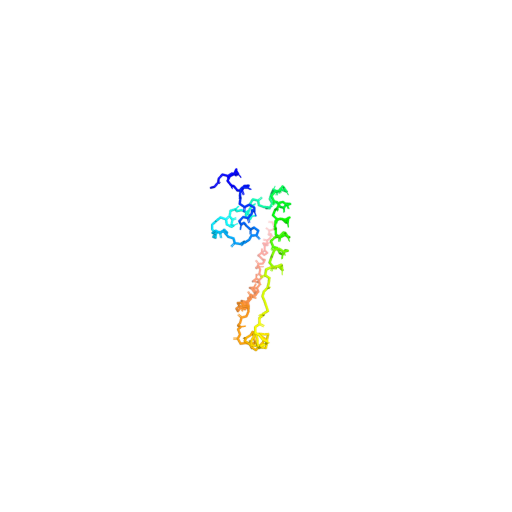1
ATOM 687 C CA . VAL A 1 92 ? -21.481 18.488 -48.924 1.00 60.78 92 VAL A CA 1
ATOM 688 C C . VAL A 1 92 ? -21.619 19.437 -50.119 1.00 60.78 92 VAL A C 1
ATOM 690 O O . VAL A 1 92 ? -22.718 19.705 -50.600 1.00 60.78 92 VAL A O 1
ATOM 693 N N . ARG A 1 93 ? -20.497 19.968 -50.619 1.00 59.25 93 ARG A N 1
ATOM 694 C CA . ARG A 1 93 ? -20.455 20.717 -51.886 1.00 59.25 93 ARG A CA 1
ATOM 695 C C . ARG A 1 93 ? -20.539 19.742 -53.063 1.00 59.25 93 ARG A C 1
ATOM 697 O O . ARG A 1 93 ? -19.541 19.142 -53.456 1.00 59.25 93 ARG A O 1
ATOM 704 N N . ARG A 1 94 ? -21.729 19.606 -53.650 1.00 56.22 94 ARG A N 1
ATOM 705 C CA . ARG A 1 94 ? -21.960 18.861 -54.897 1.00 56.22 94 ARG A CA 1
ATOM 706 C C . ARG A 1 94 ? -21.344 19.635 -56.073 1.00 56.22 94 ARG A C 1
ATOM 708 O O . ARG A 1 94 ? -21.851 20.689 -56.446 1.00 56.22 94 ARG A O 1
ATOM 715 N N . ARG A 1 95 ? -20.243 19.136 -56.651 1.00 59.59 95 ARG A N 1
ATOM 716 C CA . ARG A 1 95 ? -19.734 19.619 -57.949 1.00 59.59 95 ARG A CA 1
ATOM 717 C C . ARG A 1 95 ? -20.681 19.140 -59.050 1.00 59.59 95 ARG A C 1
ATOM 719 O O . ARG A 1 95 ? -20.890 17.940 -59.200 1.00 59.59 95 ARG A O 1
ATOM 726 N N . LEU A 1 96 ? -21.256 20.077 -59.797 1.00 59.91 96 LEU A N 1
ATOM 727 C CA . LEU A 1 96 ? -21.982 19.798 -61.033 1.00 59.91 96 LEU A CA 1
ATOM 728 C C . LEU A 1 96 ? -20.955 19.636 -62.160 1.00 59.91 96 LEU A C 1
ATOM 730 O O . LEU A 1 96 ? -20.299 20.602 -62.544 1.00 59.91 96 LEU A O 1
ATOM 734 N N . LEU A 1 97 ? -20.793 18.409 -62.655 1.00 57.12 97 LEU A N 1
ATOM 735 C CA . LEU A 1 97 ? -20.120 18.137 -63.924 1.00 57.12 97 LEU A CA 1
ATOM 736 C C . LEU A 1 97 ? -21.060 18.572 -65.051 1.00 57.12 97 LEU A C 1
ATOM 738 O O . LEU A 1 97 ? -22.177 18.067 -65.154 1.00 57.12 97 LEU A O 1
ATOM 742 N N . SER A 1 98 ? -20.607 19.519 -65.868 1.00 53.62 98 SER A N 1
ATOM 743 C CA . SER A 1 98 ? -21.285 19.926 -67.097 1.00 53.62 98 SER A CA 1
ATOM 744 C C . SER A 1 98 ? -20.411 19.523 -68.281 1.00 53.62 98 SER A C 1
ATOM 746 O O . SER A 1 98 ? -19.315 20.055 -68.395 1.00 53.62 98 SER A O 1
ATOM 748 N N . ARG A 1 99 ? -20.951 18.587 -69.075 1.00 51.69 99 ARG A N 1
ATOM 749 C CA . ARG A 1 99 ? -20.803 18.340 -70.524 1.00 51.69 99 ARG A CA 1
ATOM 750 C C . ARG A 1 99 ? -19.409 18.292 -71.145 1.00 51.69 99 ARG A C 1
ATOM 752 O O . ARG A 1 99 ? -18.773 19.354 -71.269 1.00 51.69 99 ARG A O 1
#

pLDDT: mean 88.23, std 14.98, range [51.69, 98.75]

Secondary structure (DSSP, 8-state):
--HHHHHTTHHHHHTT-S-HHHHHHHHHHHTT-HHHHHHHHHHHHHHHHHHHHT--PPPTTHHHHHHHHHTTS--S----------PPPP---------

Sequence (99 aa):
MNTADLHTLTGAYAVHALSDEERVAFERHLADCAACAQETAELTATAARLGLAATLTPRAALREQVLQRITTVRQESPREQVQSRAGRPAAVRRRLLSR

Radius of gyration: 26.45 Å; chains: 1; bounding box: 42×32×91 Å

Foldseek 3Di:
DDPVVLLVCLLCVLVVNDDPVSNVVNVVVCVPDPVSVVSSVVNNVVVVVVCVVPDDDDDPCPVVVVVVVVVVDDPDDPPDPPPPPPDDPDPDDDDDDDD